Protein AF-A0A257MRI9-F1 (afdb_monomer)

Radius of gyration: 16.84 Å; Cα contacts (8 Å, |Δi|>4): 27; chains: 1; bounding box: 46×20×38 Å

Sequence (57 aa):
VTIHKKMGERVKKGEPLISICSSSDWELESAVKDAKRQMPIVVEGMLLERYPRITEL

Secondary structure (DSSP, 8-state):
-EE---TT----TT--SEE---SSHHHHHHHHHHHHHH------------PPP----

Mean predicted aligned error: 6.01 Å

Solvent-accessible surface area (backbone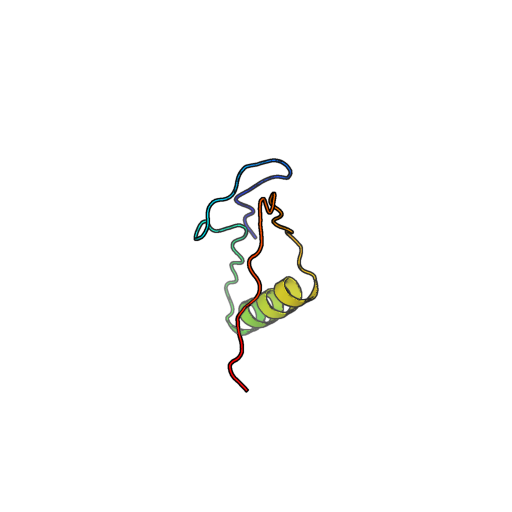 atoms only — not comparable to full-atom values): 4144 Å² total; per-residue (Å²): 111,47,73,70,64,61,93,91,59,90,81,59,95,88,62,76,53,67,47,83,76,64,98,43,72,69,60,40,53,49,52,52,53,50,46,65,74,66,52,88,72,85,88,85,78,90,79,90,80,83,84,81,81,87,74,88,130

Structure (mmCIF, N/CA/C/O backbone):
data_AF-A0A257MRI9-F1
#
_entry.id   AF-A0A257MRI9-F1
#
loop_
_atom_site.group_PDB
_atom_site.id
_atom_site.type_symbol
_atom_site.label_atom_id
_atom_site.label_alt_id
_atom_site.label_comp_id
_atom_site.label_asym_id
_atom_site.label_entity_id
_atom_site.label_seq_id
_atom_site.pdbx_PDB_ins_code
_atom_site.Cartn_x
_atom_site.Cartn_y
_atom_site.Cartn_z
_atom_site.occupancy
_atom_site.B_iso_or_equiv
_atom_site.auth_seq_id
_atom_site.auth_comp_id
_atom_site.auth_asym_id
_atom_site.auth_atom_id
_atom_site.pdbx_PDB_model_num
ATOM 1 N N . VAL A 1 1 ? -12.208 2.996 5.040 1.00 86.69 1 VAL A N 1
ATOM 2 C CA . VAL A 1 1 ? -11.083 2.919 4.077 1.00 86.69 1 VAL A CA 1
ATOM 3 C C . VAL A 1 1 ? -11.339 3.918 2.968 1.00 86.69 1 VAL A C 1
ATOM 5 O O . VAL A 1 1 ? -12.447 3.933 2.445 1.00 86.69 1 VAL A O 1
ATOM 8 N N . THR A 1 2 ? -10.350 4.739 2.634 1.00 93.75 2 THR A N 1
ATOM 9 C CA . THR A 1 2 ? -10.443 5.753 1.574 1.00 93.75 2 THR A CA 1
ATOM 10 C C . THR A 1 2 ? -9.484 5.386 0.453 1.00 93.75 2 THR A C 1
ATOM 12 O O . THR A 1 2 ? -8.303 5.164 0.712 1.00 93.75 2 THR A O 1
ATOM 15 N N . ILE A 1 3 ? -9.983 5.309 -0.780 1.00 93.88 3 ILE A N 1
ATOM 16 C CA . ILE A 1 3 ? -9.178 5.040 -1.977 1.00 93.88 3 ILE A CA 1
ATOM 17 C C . ILE A 1 3 ? -8.953 6.370 -2.691 1.00 93.88 3 ILE A C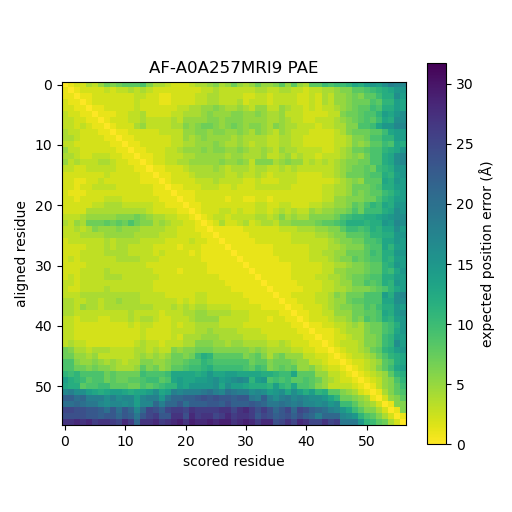 1
ATOM 19 O O . ILE A 1 3 ? -9.915 7.045 -3.054 1.00 93.88 3 ILE A O 1
ATOM 23 N N . HIS A 1 4 ? -7.689 6.742 -2.881 1.00 93.44 4 HIS A N 1
ATOM 24 C CA . HIS A 1 4 ? -7.308 8.037 -3.456 1.00 93.44 4 HIS A CA 1
ATOM 25 C C . HIS A 1 4 ? -7.150 8.000 -4.973 1.00 93.44 4 HIS A C 1
ATOM 27 O O . HIS A 1 4 ? -7.159 9.053 -5.604 1.00 93.44 4 HIS A O 1
ATOM 33 N N . LYS A 1 5 ? -6.966 6.806 -5.550 1.00 91.75 5 LYS A N 1
ATOM 34 C CA . LYS A 1 5 ? -6.687 6.614 -6.976 1.00 91.75 5 LYS A CA 1
ATOM 35 C C . LYS A 1 5 ? -7.519 5.486 -7.562 1.00 91.75 5 LYS A C 1
ATOM 37 O O . LYS A 1 5 ? -7.617 4.412 -6.967 1.00 91.75 5 LYS A O 1
ATOM 42 N N . LYS A 1 6 ? -8.094 5.724 -8.737 1.00 92.00 6 LYS A N 1
ATOM 43 C CA . LYS A 1 6 ? -8.840 4.712 -9.500 1.00 92.00 6 LYS A CA 1
ATOM 44 C C . LYS A 1 6 ? -7.957 4.023 -10.541 1.00 92.00 6 LYS A C 1
ATOM 46 O O . LYS A 1 6 ? -6.885 4.507 -10.899 1.00 92.00 6 LYS A O 1
ATOM 51 N N . MET A 1 7 ? -8.432 2.883 -11.044 1.00 90.50 7 MET A N 1
ATOM 52 C CA . MET A 1 7 ? -7.797 2.172 -12.155 1.00 90.50 7 MET A CA 1
ATOM 53 C C . MET A 1 7 ? -7.596 3.119 -13.349 1.00 90.50 7 MET A C 1
ATOM 55 O O . MET A 1 7 ? -8.528 3.813 -13.750 1.00 90.50 7 MET A O 1
ATOM 59 N N . GLY A 1 8 ? -6.385 3.138 -13.909 1.00 90.81 8 GLY A N 1
ATOM 60 C CA . GLY A 1 8 ? -6.022 3.993 -15.045 1.00 90.81 8 GLY A CA 1
ATOM 61 C C . GLY A 1 8 ? -5.548 5.400 -14.668 1.00 90.81 8 GLY A C 1
ATOM 62 O O . GLY A 1 8 ? -5.050 6.122 -15.531 1.00 90.81 8 GLY A O 1
ATOM 63 N N . GLU A 1 9 ? -5.640 5.801 -13.398 1.00 93.81 9 GLU A N 1
ATOM 64 C CA . GLU A 1 9 ? -5.092 7.082 -12.960 1.00 93.81 9 GLU A CA 1
ATOM 65 C C . GLU A 1 9 ? -3.577 7.015 -12.768 1.00 93.81 9 GLU A C 1
ATOM 67 O O . GLU A 1 9 ? -3.016 6.050 -12.245 1.00 93.81 9 GLU A O 1
ATOM 72 N N . ARG A 1 10 ? -2.894 8.096 -13.156 1.00 91.88 10 ARG A N 1
ATOM 73 C CA . ARG A 1 10 ? -1.453 8.218 -12.951 1.00 91.88 10 ARG A CA 1
ATOM 74 C C . ARG A 1 10 ? -1.138 8.399 -11.465 1.00 91.88 10 ARG A C 1
ATOM 76 O O . ARG A 1 10 ? -1.695 9.270 -10.789 1.00 91.88 10 ARG A O 1
ATOM 83 N N . VAL A 1 11 ? -0.165 7.624 -10.999 1.00 93.19 11 VAL A N 1
ATOM 84 C CA . VAL A 1 11 ? 0.382 7.682 -9.641 1.00 93.19 11 VAL A CA 1
ATOM 85 C C . VAL A 1 11 ? 1.821 8.185 -9.703 1.00 93.19 11 VAL A C 1
ATOM 87 O O . VAL A 1 11 ? 2.597 7.768 -10.566 1.00 93.19 11 VAL A O 1
ATOM 90 N N . LYS A 1 12 ? 2.193 9.082 -8.786 1.00 93.06 12 LYS A N 1
ATOM 91 C CA . LYS A 1 12 ? 3.593 9.478 -8.568 1.00 93.06 12 LYS A CA 1
ATOM 92 C C . LYS A 1 12 ? 4.146 8.814 -7.312 1.00 93.06 12 LYS A C 1
ATOM 94 O O . LYS A 1 12 ? 3.419 8.542 -6.359 1.00 93.06 12 LYS A O 1
ATOM 99 N N . LYS A 1 13 ? 5.460 8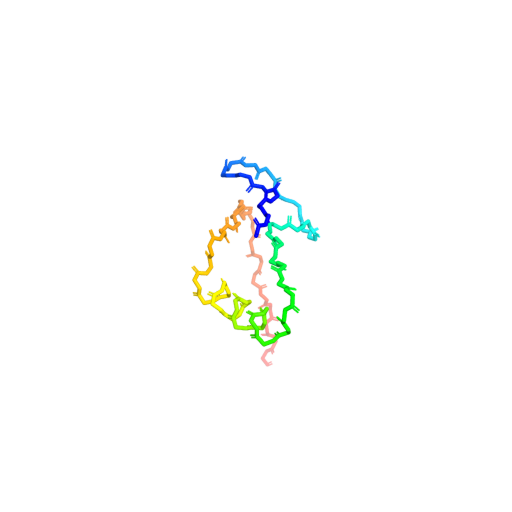.576 -7.290 1.00 90.62 13 LYS A N 1
ATOM 100 C CA . LYS A 1 13 ? 6.138 8.029 -6.109 1.00 90.62 13 LYS A CA 1
ATOM 101 C C . LYS A 1 13 ? 5.904 8.948 -4.905 1.00 90.62 13 LYS A C 1
ATOM 103 O O . LYS A 1 13 ? 6.180 10.140 -4.988 1.00 90.62 13 LYS A O 1
ATOM 108 N N . GLY A 1 14 ? 5.426 8.372 -3.803 1.00 91.25 14 GLY A N 1
ATOM 109 C CA . GLY A 1 14 ? 5.114 9.093 -2.567 1.00 91.25 14 GLY A CA 1
ATOM 110 C C . GLY A 1 14 ? 3.655 9.538 -2.431 1.00 91.25 14 GLY A C 1
ATOM 111 O O . GLY A 1 14 ? 3.270 9.955 -1.344 1.00 91.25 14 GLY A O 1
ATOM 112 N N . GLU A 1 15 ? 2.826 9.419 -3.474 1.00 92.12 15 GLU A N 1
ATOM 113 C CA . GLU A 1 15 ? 1.388 9.676 -3.345 1.00 92.12 15 GLU A CA 1
ATOM 114 C C . GLU A 1 15 ? 0.687 8.514 -2.613 1.00 92.12 15 GLU A C 1
ATOM 116 O O . GLU A 1 15 ? 0.946 7.346 -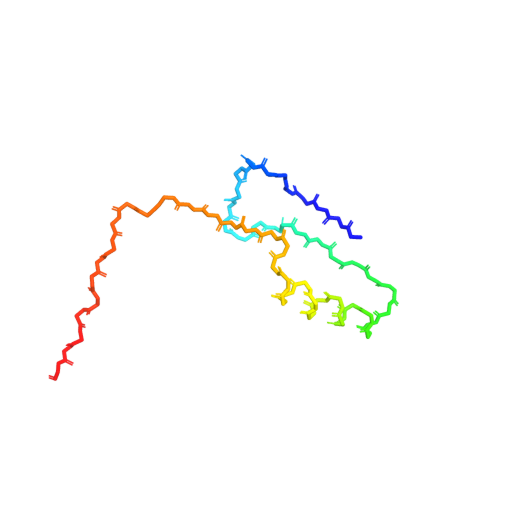2.925 1.00 92.12 15 GLU A O 1
ATOM 121 N N . PRO A 1 16 ? -0.213 8.796 -1.652 1.00 93.06 16 PRO A N 1
ATOM 122 C CA . PRO A 1 16 ? -0.991 7.757 -0.992 1.00 93.06 16 PRO A CA 1
ATOM 123 C C . PRO A 1 16 ? -2.005 7.141 -1.967 1.00 93.06 16 PRO A C 1
ATOM 125 O O . PRO A 1 16 ? -2.717 7.851 -2.671 1.00 93.06 16 PRO A O 1
ATOM 128 N N . LEU A 1 17 ? -2.094 5.809 -1.984 1.00 93.31 17 LEU A N 1
ATOM 129 C CA . LEU A 1 17 ? -3.050 5.061 -2.816 1.00 93.31 17 LEU A CA 1
ATOM 130 C C . LEU A 1 17 ? -4.342 4.743 -2.061 1.00 93.31 17 LEU A C 1
ATOM 132 O O . LEU A 1 17 ? -5.447 4.894 -2.580 1.00 93.31 17 LEU A O 1
ATOM 136 N N . ILE A 1 18 ? -4.185 4.313 -0.812 1.00 93.81 18 ILE A N 1
ATOM 137 C CA . ILE A 1 18 ? -5.259 3.892 0.077 1.00 93.81 18 ILE A CA 1
ATOM 138 C C . ILE A 1 18 ? -4.925 4.335 1.499 1.00 93.81 18 ILE A C 1
ATOM 140 O O . ILE A 1 18 ? -3.778 4.239 1.936 1.00 93.81 18 ILE A O 1
ATOM 144 N N . SER A 1 19 ? -5.929 4.819 2.221 1.00 95.25 19 SER A N 1
ATOM 145 C CA . SER A 1 19 ? -5.834 5.129 3.646 1.00 95.25 19 SER A CA 1
ATOM 146 C C . SER A 1 19 ? -6.798 4.241 4.420 1.00 95.25 19 SER A C 1
ATOM 148 O O . SER A 1 19 ? -8.010 4.237 4.179 1.00 95.25 19 SER A O 1
ATOM 150 N N . ILE A 1 20 ? -6.245 3.472 5.351 1.00 95.50 20 ILE A N 1
ATOM 151 C CA . ILE A 1 20 ? -7.001 2.650 6.290 1.00 95.50 20 ILE A CA 1
ATOM 152 C C . ILE A 1 20 ? -7.057 3.427 7.603 1.00 95.50 20 ILE A C 1
ATOM 154 O O . ILE A 1 20 ? -6.025 3.860 8.104 1.00 95.50 20 ILE A O 1
ATOM 158 N N . CYS A 1 21 ? -8.262 3.614 8.130 1.00 93.88 21 CYS A N 1
ATOM 159 C CA . CYS A 1 21 ? -8.502 4.282 9.403 1.00 93.88 21 CYS A CA 1
ATOM 160 C C . CYS A 1 21 ? -9.304 3.319 10.278 1.00 93.88 21 CYS A C 1
ATOM 162 O O . CYS A 1 21 ? -10.278 2.742 9.790 1.00 93.88 21 CYS A O 1
ATOM 164 N N . SER A 1 22 ? -8.914 3.169 11.540 1.00 95.75 22 SER A N 1
ATOM 165 C CA . SER A 1 22 ? -9.698 2.492 12.575 1.00 95.75 22 SER A CA 1
ATOM 166 C C . SER A 1 22 ? -9.608 3.301 13.870 1.00 95.75 22 SER A C 1
ATOM 168 O O . SER A 1 22 ? -8.695 4.108 14.044 1.00 95.75 22 SER A O 1
ATOM 170 N N . SER A 1 23 ? -10.583 3.102 14.753 1.00 94.88 23 SER A N 1
ATOM 171 C CA . SER A 1 23 ? -10.589 3.627 16.118 1.00 94.88 23 SER A CA 1
ATOM 172 C C . SER A 1 23 ? -9.757 2.781 17.087 1.00 94.88 23 SER A C 1
AT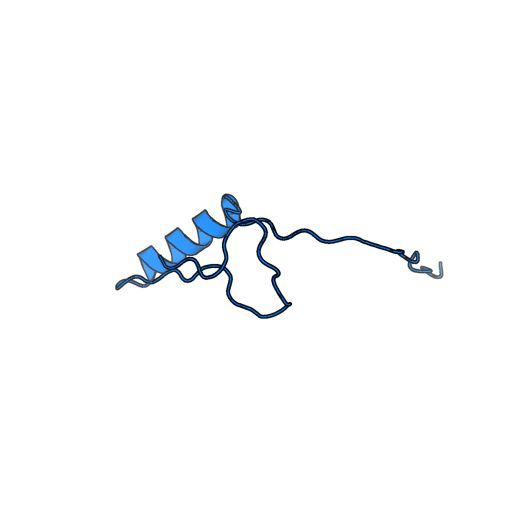OM 174 O O . SER A 1 23 ? -9.589 3.187 18.233 1.00 94.88 23 SER A O 1
ATOM 176 N N . SER A 1 24 ? -9.257 1.618 16.658 1.00 96.81 24 SER A N 1
ATOM 177 C CA . SER A 1 24 ? -8.450 0.725 17.483 1.00 96.81 24 SER A CA 1
ATOM 178 C C . SER A 1 24 ? -7.152 0.317 16.791 1.00 96.81 24 SER A C 1
ATOM 180 O O . SER A 1 24 ? -7.151 -0.081 15.624 1.00 96.81 24 SER A O 1
ATOM 182 N N . ASP A 1 25 ? -6.046 0.369 17.533 1.00 95.75 25 ASP A N 1
ATOM 183 C CA . ASP A 1 25 ? -4.711 0.097 16.992 1.00 95.75 25 ASP A CA 1
ATOM 184 C C . ASP A 1 25 ? -4.559 -1.352 16.509 1.00 95.75 25 ASP A C 1
ATOM 186 O O . ASP A 1 25 ? -3.970 -1.596 15.455 1.00 95.75 25 ASP A O 1
ATOM 190 N N . TRP A 1 26 ? -5.138 -2.320 17.229 1.00 96.19 26 TRP A N 1
ATOM 191 C CA . TRP A 1 26 ? -5.036 -3.740 16.867 1.00 96.19 26 TRP A CA 1
ATOM 192 C C . TRP A 1 26 ? -5.782 -4.061 15.564 1.00 96.19 26 TRP A C 1
ATOM 194 O O . TRP A 1 26 ? -5.290 -4.830 14.734 1.00 96.19 26 TRP A O 1
ATOM 204 N N . GLU A 1 27 ? -6.943 -3.438 15.346 1.00 96.06 27 GLU A N 1
ATOM 205 C CA . GLU A 1 27 ? -7.708 -3.576 14.104 1.00 96.06 27 GLU A CA 1
ATOM 206 C C . GLU A 1 27 ? -6.955 -2.953 12.932 1.00 96.06 27 GLU A C 1
ATOM 208 O O . GLU A 1 27 ? -6.895 -3.541 11.849 1.00 96.06 27 GLU A O 1
ATOM 213 N N . LEU A 1 28 ? -6.357 -1.776 13.155 1.00 96.69 28 LEU A N 1
ATOM 214 C CA . LEU A 1 28 ? -5.575 -1.083 12.141 1.00 96.69 28 LEU A CA 1
ATOM 215 C C . LEU A 1 28 ? -4.367 -1.922 11.719 1.00 96.69 28 LEU A C 1
ATOM 217 O O . LEU A 1 28 ? -4.129 -2.096 10.523 1.00 96.69 28 LEU A O 1
ATOM 221 N N . GLU A 1 29 ? -3.629 -2.478 12.679 1.00 96.69 29 GLU A N 1
ATOM 222 C CA . GLU A 1 29 ? -2.460 -3.306 12.390 1.00 96.69 29 GLU A CA 1
ATOM 223 C C . GLU A 1 29 ? -2.843 -4.580 11.623 1.00 96.69 29 GLU A C 1
ATOM 225 O O . GLU A 1 29 ? -2.185 -4.936 10.638 1.00 96.69 29 GLU A O 1
ATOM 230 N N . SER A 1 30 ? -3.933 -5.237 12.029 1.00 96.62 30 SER A N 1
ATOM 231 C CA . SER A 1 30 ? -4.459 -6.421 11.343 1.00 96.62 30 SER A CA 1
ATOM 232 C C . SER A 1 30 ? -4.869 -6.101 9.899 1.00 96.62 30 SER A C 1
ATOM 234 O O . SER A 1 30 ? -4.406 -6.748 8.956 1.00 96.62 30 SER A O 1
ATOM 236 N N . ALA A 1 31 ? -5.636 -5.025 9.698 1.00 96.19 31 ALA A N 1
ATOM 237 C CA . ALA A 1 31 ? -6.075 -4.587 8.375 1.00 96.19 31 ALA A CA 1
ATOM 238 C C . ALA A 1 31 ? -4.900 -4.196 7.460 1.00 96.19 31 ALA A C 1
ATOM 240 O O . ALA A 1 31 ? -4.915 -4.488 6.262 1.00 96.19 31 ALA A O 1
ATOM 241 N N . VAL A 1 32 ? -3.85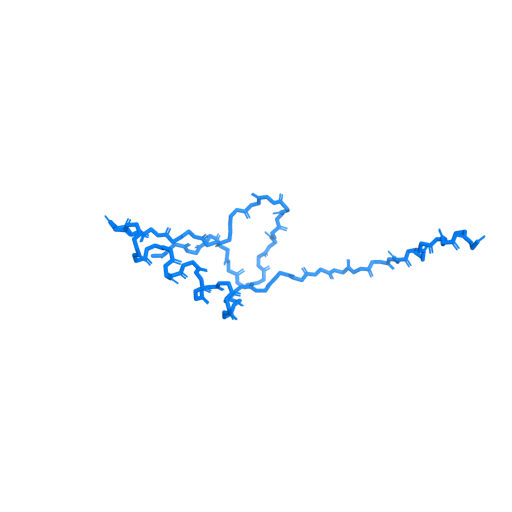1 -3.573 8.008 1.00 95.56 32 VAL A N 1
ATOM 242 C CA . VAL A 1 32 ? -2.625 -3.258 7.256 1.00 95.56 32 VAL A CA 1
ATOM 243 C C . VAL A 1 32 ? -1.886 -4.533 6.841 1.00 95.56 32 VAL A C 1
ATOM 245 O O . VAL A 1 32 ? -1.392 -4.602 5.710 1.00 95.56 32 VAL A O 1
ATOM 248 N N . LYS A 1 33 ? -1.806 -5.549 7.712 1.00 96.38 33 LYS A N 1
ATOM 249 C CA . LYS A 1 33 ? -1.203 -6.852 7.372 1.00 96.38 33 LYS A CA 1
ATOM 250 C C . LYS A 1 33 ? -1.969 -7.538 6.242 1.00 96.38 33 LYS A C 1
ATOM 252 O O . LYS A 1 33 ? -1.347 -7.990 5.279 1.00 96.38 33 LYS A O 1
ATOM 257 N N . ASP A 1 34 ? -3.296 -7.542 6.310 1.00 96.06 34 ASP A N 1
ATOM 258 C CA . ASP A 1 34 ? -4.138 -8.123 5.264 1.00 96.06 34 ASP A CA 1
ATOM 259 C C . ASP A 1 34 ? -4.022 -7.378 3.934 1.00 96.06 34 ASP A C 1
ATOM 261 O O . ASP A 1 34 ? -3.829 -8.013 2.895 1.00 96.06 34 ASP A O 1
ATOM 265 N N . ALA A 1 35 ? -4.031 -6.043 3.953 1.00 94.44 35 ALA A N 1
ATOM 266 C CA . ALA A 1 35 ? -3.853 -5.237 2.748 1.00 94.44 35 ALA A CA 1
ATOM 267 C C . ALA A 1 35 ? -2.493 -5.491 2.075 1.00 94.44 35 ALA A C 1
ATOM 269 O O . ALA A 1 35 ? -2.415 -5.585 0.851 1.00 94.44 35 ALA A O 1
ATOM 270 N N . LYS A 1 36 ? -1.418 -5.659 2.857 1.00 92.62 36 LYS A N 1
ATOM 271 C CA . LYS A 1 36 ? -0.096 -6.019 2.315 1.00 92.62 36 LYS A CA 1
ATOM 272 C C . LYS A 1 36 ? -0.084 -7.410 1.686 1.00 92.62 36 LYS A C 1
ATOM 274 O O . LYS A 1 36 ? 0.563 -7.590 0.662 1.00 92.62 36 LYS A O 1
ATOM 279 N N . ARG A 1 37 ? -0.793 -8.374 2.282 1.00 95.69 37 ARG A N 1
ATOM 280 C CA . ARG A 1 37 ? -0.886 -9.748 1.766 1.00 95.69 37 ARG A CA 1
ATOM 281 C C . ARG A 1 37 ? -1.715 -9.830 0.485 1.00 95.69 37 ARG A C 1
ATOM 283 O O . ARG A 1 37 ? -1.341 -10.555 -0.427 1.00 95.69 37 ARG A O 1
ATOM 290 N N . GLN A 1 38 ? -2.835 -9.115 0.431 1.00 95.38 38 GLN A N 1
ATOM 291 C CA . GLN A 1 38 ? -3.753 -9.160 -0.708 1.00 95.38 38 GLN A CA 1
ATOM 292 C C . GLN A 1 38 ? -3.315 -8.269 -1.873 1.00 95.38 38 GLN A C 1
ATOM 294 O O . GLN A 1 38 ? -3.762 -8.499 -2.990 1.00 95.38 38 GLN A O 1
ATOM 299 N N . MET A 1 39 ? -2.463 -7.266 -1.622 1.00 91.69 39 MET A N 1
ATOM 300 C CA . MET A 1 39 ? -2.016 -6.289 -2.622 1.00 91.69 39 MET A CA 1
ATOM 301 C C . MET A 1 39 ? -3.183 -5.719 -3.459 1.00 91.69 39 MET A C 1
ATOM 303 O O . MET A 1 39 ? -3.207 -5.871 -4.678 1.00 91.69 39 MET A O 1
ATOM 307 N N . PRO A 1 40 ? -4.163 -5.041 -2.831 1.00 92.19 40 PRO A N 1
ATOM 308 C CA . PRO A 1 40 ? -5.413 -4.655 -3.491 1.00 92.19 40 PRO A CA 1
ATOM 309 C C . PRO A 1 40 ? -5.245 -3.599 -4.595 1.00 92.19 40 PRO A C 1
ATOM 311 O O . PRO A 1 40 ? -6.166 -3.382 -5.376 1.00 92.19 40 PRO A O 1
ATOM 314 N N . ILE A 1 41 ? -4.100 -2.912 -4.648 1.00 93.12 41 ILE A N 1
ATOM 315 C CA . ILE A 1 41 ? -3.776 -1.925 -5.679 1.00 93.12 41 ILE A CA 1
ATOM 316 C C . ILE A 1 41 ? -2.409 -2.281 -6.251 1.00 93.12 41 ILE A C 1
ATOM 318 O O . ILE A 1 41 ? -1.418 -2.333 -5.520 1.00 93.12 41 ILE A O 1
ATOM 322 N N . VAL A 1 42 ? -2.364 -2.480 -7.564 1.00 92.06 42 VAL A N 1
ATOM 323 C CA . VAL A 1 42 ? -1.134 -2.717 -8.318 1.00 92.06 42 VAL A CA 1
ATOM 324 C C . VAL A 1 42 ? -0.789 -1.442 -9.078 1.00 92.06 42 VAL A C 1
ATOM 326 O O . VAL A 1 42 ? -1.643 -0.852 -9.738 1.00 9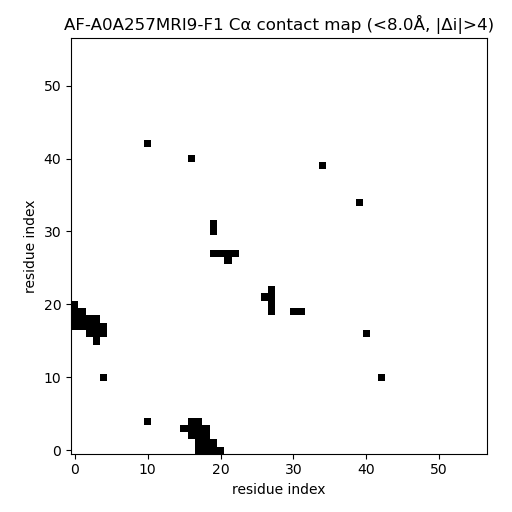2.06 42 VAL A O 1
ATOM 329 N N . VAL A 1 43 ? 0.462 -1.002 -8.960 1.00 92.69 43 VAL A N 1
ATOM 330 C CA . VAL A 1 43 ? 0.994 0.128 -9.726 1.00 92.69 43 VAL A CA 1
ATOM 331 C C . VAL A 1 43 ? 2.039 -0.411 -10.684 1.00 92.69 43 VAL A C 1
ATOM 333 O O . VAL A 1 43 ? 3.043 -0.978 -10.258 1.00 92.69 43 VAL A O 1
ATOM 336 N N . GLU A 1 44 ? 1.800 -0.204 -11.972 1.00 91.00 44 GLU A N 1
ATOM 337 C CA . GLU A 1 44 ? 2.689 -0.624 -13.050 1.00 91.00 44 GLU A CA 1
ATOM 338 C C . GLU A 1 44 ? 3.259 0.591 -13.789 1.00 91.00 44 GLU A C 1
ATOM 340 O O . GLU A 1 44 ? 2.830 1.734 -13.601 1.00 91.00 44 GLU A O 1
ATOM 345 N N . GLY A 1 45 ? 4.251 0.348 -14.638 1.00 90.56 45 GLY A N 1
ATOM 346 C CA . GLY A 1 45 ? 4.851 1.374 -15.476 1.00 90.56 45 GLY A CA 1
ATOM 347 C C . GLY A 1 45 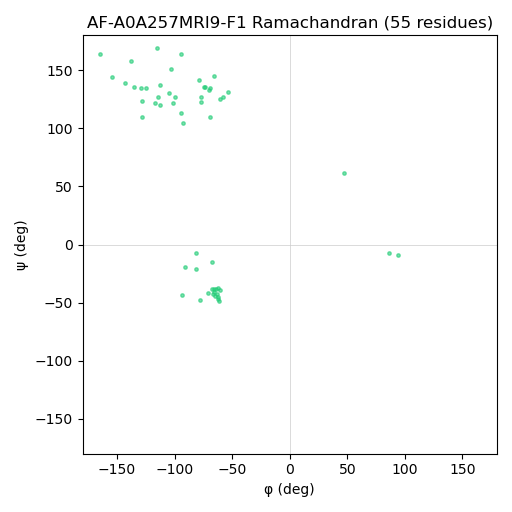? 5.692 0.764 -16.586 1.00 90.56 45 GLY A C 1
ATOM 348 O O . GLY A 1 45 ? 6.064 -0.406 -16.537 1.00 90.56 45 GLY A O 1
ATOM 349 N N . MET A 1 46 ? 6.006 1.577 -17.591 1.00 91.31 46 MET A N 1
ATOM 350 C CA . MET A 1 46 ? 6.920 1.173 -18.655 1.00 91.31 46 MET A CA 1
ATOM 351 C C . MET A 1 46 ? 8.364 1.240 -18.158 1.00 91.31 46 MET A C 1
ATOM 353 O O . MET A 1 46 ? 8.820 2.279 -17.679 1.00 91.31 46 MET A O 1
ATOM 357 N N . LEU A 1 47 ? 9.091 0.137 -18.310 1.00 87.38 47 LEU A N 1
ATOM 358 C CA . LEU A 1 47 ? 10.538 0.088 -18.139 1.00 87.38 47 LEU A CA 1
ATOM 359 C C . LEU A 1 47 ? 11.181 0.266 -19.516 1.00 87.38 47 LEU A C 1
ATOM 361 O O . LEU A 1 47 ? 11.016 -0.592 -20.375 1.00 87.38 47 LEU A O 1
ATOM 365 N N . LEU A 1 48 ? 11.884 1.379 -19.730 1.00 89.44 48 LEU A N 1
ATOM 366 C CA . LEU A 1 48 ? 12.520 1.660 -21.022 1.00 89.44 48 LEU A CA 1
ATOM 367 C C . LEU A 1 48 ? 13.819 0.864 -21.197 1.00 89.44 48 LEU A C 1
ATOM 369 O O . LEU A 1 48 ? 14.013 0.220 -22.220 1.00 89.44 48 LEU A O 1
ATOM 373 N N . GLU A 1 49 ? 14.687 0.871 -20.185 1.00 87.44 49 GLU A N 1
ATOM 374 C CA . GLU A 1 49 ? 15.965 0.160 -20.208 1.00 87.44 49 GLU A CA 1
ATOM 375 C C . GLU A 1 49 ? 16.413 -0.178 -18.777 1.00 87.44 49 GLU A C 1
ATOM 377 O O . GLU A 1 49 ? 16.189 0.599 -17.843 1.00 87.44 49 GLU A O 1
ATOM 382 N N . ARG A 1 50 ? 17.043 -1.345 -18.586 1.00 84.56 50 ARG A N 1
ATOM 383 C CA . ARG A 1 50 ? 17.638 -1.763 -17.308 1.00 84.56 50 ARG A CA 1
ATOM 384 C C . ARG A 1 50 ? 19.083 -2.189 -17.535 1.00 84.56 50 ARG A C 1
ATOM 386 O O . ARG A 1 50 ? 19.332 -3.259 -18.076 1.00 84.56 50 ARG A O 1
ATOM 393 N N . TYR A 1 51 ? 20.021 -1.382 -17.053 1.00 86.88 51 TYR A N 1
ATOM 394 C CA . TYR A 1 51 ? 21.442 -1.714 -17.100 1.00 86.88 51 TYR A CA 1
ATOM 395 C C . TYR A 1 51 ? 21.782 -2.811 -16.074 1.00 86.88 51 TYR A C 1
ATOM 397 O O . TYR A 1 51 ? 21.314 -2.742 -14.927 1.00 86.88 51 TYR A O 1
ATOM 405 N N . PRO A 1 52 ? 22.575 -3.832 -16.449 1.00 86.06 52 PRO A N 1
ATOM 406 C CA . PRO A 1 52 ? 23.063 -4.824 -15.502 1.00 86.06 52 PRO A CA 1
ATOM 407 C C . PRO A 1 52 ? 24.018 -4.167 -14.499 1.00 86.06 52 PRO A C 1
ATOM 409 O O . PRO A 1 52 ? 24.766 -3.250 -14.835 1.00 86.06 52 PRO A O 1
ATOM 412 N N . ARG A 1 53 ? 23.998 -4.637 -13.247 1.00 81.38 53 ARG A N 1
ATOM 413 C CA . ARG A 1 53 ? 25.016 -4.239 -12.27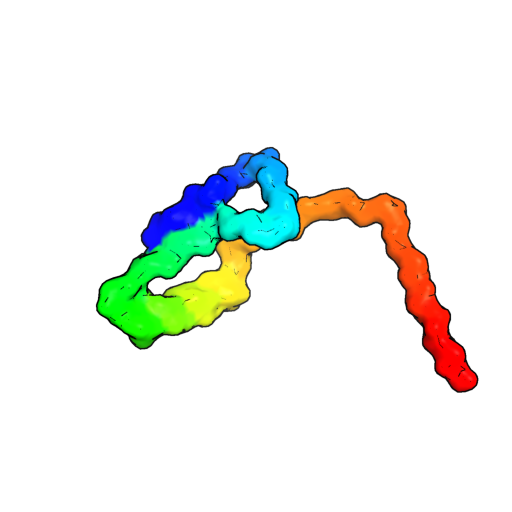0 1.00 81.38 53 ARG A CA 1
ATOM 414 C C . ARG A 1 53 ? 26.285 -5.024 -12.579 1.00 81.38 53 ARG A C 1
ATOM 416 O O . ARG A 1 53 ? 26.240 -6.250 -12.584 1.00 81.38 53 ARG A O 1
ATOM 423 N N . ILE A 1 54 ? 27.387 -4.325 -12.832 1.00 78.38 54 ILE A N 1
ATOM 424 C CA . ILE A 1 54 ? 28.713 -4.940 -12.893 1.00 78.38 54 ILE A CA 1
ATOM 425 C C . ILE A 1 54 ? 29.054 -5.346 -11.459 1.00 78.38 54 ILE A C 1
ATOM 427 O O . ILE A 1 54 ? 29.211 -4.491 -10.590 1.00 78.38 54 ILE A O 1
ATOM 431 N N . THR A 1 55 ? 29.076 -6.645 -11.186 1.00 75.81 55 THR A N 1
ATOM 432 C CA . THR A 1 55 ? 29.682 -7.183 -9.969 1.00 75.81 55 THR A CA 1
ATOM 433 C C . THR A 1 55 ? 31.116 -7.521 -10.343 1.00 75.81 55 THR A C 1
ATOM 435 O O . THR A 1 55 ? 31.337 -8.467 -11.094 1.00 75.81 55 THR A O 1
ATOM 438 N N . GLU A 1 56 ? 32.070 -6.695 -9.911 1.00 70.94 56 GLU A N 1
ATOM 439 C CA . GLU A 1 56 ? 33.487 -7.064 -9.960 1.00 70.94 56 GLU A CA 1
ATOM 440 C C . GLU A 1 56 ? 33.672 -8.322 -9.094 1.00 70.94 56 GLU A C 1
ATOM 442 O O . GLU A 1 56 ? 33.193 -8.365 -7.957 1.00 70.94 56 GLU A O 1
ATOM 447 N N . LEU A 1 57 ? 34.250 -9.364 -9.699 1.00 54.19 57 LEU A N 1
ATOM 448 C CA . LEU A 1 57 ? 34.602 -10.643 -9.074 1.00 54.19 57 LEU A CA 1
ATOM 449 C C . LEU A 1 57 ? 35.918 -10.526 -8.304 1.00 54.19 57 LEU A C 1
ATOM 451 O O . LEU A 1 57 ? 36.840 -9.871 -8.840 1.00 54.19 57 LEU A O 1
#

pLDDT: mean 91.02, std 7.12, range [54.19, 96.81]

Foldseek 3Di:
DDAPDDPPDDDDPPDDGDDDDDPDPVVSVVVVVVCVVVVPDDDDDDDPDDDDDDDDD